Protein AF-A0A847VGQ5-F1 (afdb_monomer)

Radius of gyration: 24.09 Å; Cα contacts (8 Å, |Δi|>4): 167; chains: 1; bounding box: 43×36×86 Å

Mean predicted aligned error: 8.53 Å

Solvent-accessible surface area (backbone atoms only — not comparable to full-atom values): 7085 Å² total; per-residue (Å²): 136,87,81,88,82,80,81,81,80,83,80,79,77,79,76,78,77,69,82,62,78,76,89,36,52,48,85,80,47,53,73,70,55,50,52,50,42,42,75,74,56,39,80,43,76,45,76,31,68,38,26,25,33,70,66,63,97,89,48,67,39,52,51,44,32,57,51,36,44,57,50,44,51,51,50,24,63,74,66,70,28,33,32,27,47,72,59,41,47,65,36,68,38,47,43,78,79,76,54,29,69,47,42,69,41,88,77,34,46,61,41,58,59,86,80,71,112

Sequence (117 aa):
MTNRSCCLGLVLALAATCAAGAEVELERMTSPELRAAVAAGTTTALIPIGGTEQNGAHMVLGKHNRRVQVLAERIAHELGNAVVAPTLAYVPEGAIDPPAGHMRWAGTLSVPEAAFE

Nearest PDB structures (foldseek):
  3a6h-assembly1_F  TM=8.782E-01  e=1.546E-05  Pseudomonas putida
  3a6g-assembly1_E  TM=8.796E-01  e=5.083E-05  Pseudomonas putida
  3a6g-assembly1_B  TM=8.754E-01  e=1.052E-04  Pseudomonas putida
  3a6l-assembly1_C  TM=8.373E-01  e=3.902E-05  Pseudomonas putida
  1j2t-assembly1_B  TM=8.189E-01  e=5.802E-0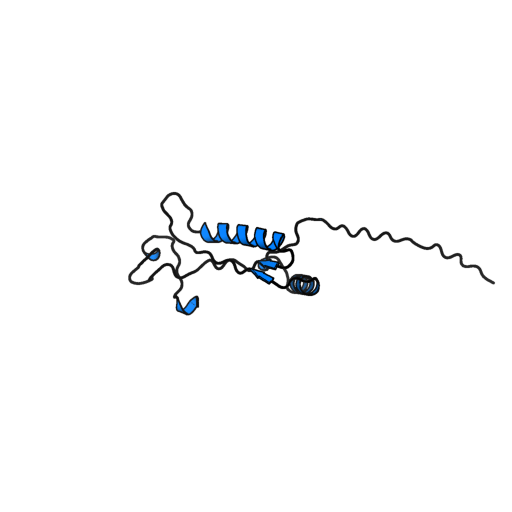5  Pseudomonas putida

Foldseek 3Di:
DDDDDDDDDPPPPPPPPPPPQPAQEPVVDDPVRVVVLVVVQQDAEAAAEFFQFDDDPPDHRQPRQVVSQVVRVVVCSVVVRYHYYRYRHEEAQADCVVDDHRNVDPGGHYDDNVVVD

pLDDT: mean 89.12, std 17.77, range [38.56, 98.81]

Structure (mmCIF, N/CA/C/O backbone):
data_AF-A0A847VGQ5-F1
#
_entry.id   AF-A0A847VGQ5-F1
#
loop_
_atom_site.group_PDB
_atom_site.id
_atom_site.type_symbol
_atom_site.label_atom_id
_atom_site.label_alt_id
_atom_site.label_comp_id
_atom_site.label_asym_id
_atom_site.label_entity_id
_atom_site.label_seq_id
_atom_site.pdbx_PDB_ins_code
_atom_site.Cartn_x
_atom_site.Cartn_y
_atom_site.Cartn_z
_atom_site.occupancy
_atom_site.B_iso_or_equiv
_atom_site.auth_seq_id
_atom_site.auth_comp_id
_atom_site.auth_asym_id
_atom_site.auth_atom_id
_atom_site.pdbx_PDB_model_num
ATOM 1 N N . MET A 1 1 ? -24.164 14.802 67.377 1.00 38.56 1 MET A N 1
ATOM 2 C CA . MET A 1 1 ? -24.874 13.947 66.402 1.00 38.56 1 MET A CA 1
ATOM 3 C C . MET A 1 1 ? -25.291 14.835 65.239 1.00 38.56 1 MET A C 1
ATOM 5 O O . MET A 1 1 ? -26.082 15.740 65.432 1.00 38.56 1 MET A O 1
ATOM 9 N N . THR A 1 2 ? -24.462 14.848 64.192 1.00 51.69 2 THR A N 1
ATOM 10 C CA . THR A 1 2 ? -24.824 14.442 62.814 1.00 51.69 2 THR A CA 1
ATOM 11 C C . THR A 1 2 ? -25.701 15.444 62.063 1.00 51.69 2 THR A C 1
ATOM 13 O O . THR A 1 2 ? -26.910 15.460 62.240 1.00 51.69 2 THR A O 1
ATOM 16 N N . ASN A 1 3 ? -25.100 16.169 61.114 1.00 38.56 3 ASN A N 1
ATOM 17 C CA . ASN A 1 3 ? -25.476 15.951 59.717 1.00 38.56 3 ASN A CA 1
ATOM 18 C C . ASN A 1 3 ? -24.382 16.420 58.750 1.00 38.56 3 ASN A C 1
ATOM 20 O O . ASN A 1 3 ? -24.124 17.607 58.578 1.00 38.56 3 ASN A O 1
ATOM 24 N N . ARG A 1 4 ? -23.731 15.432 58.129 1.00 53.19 4 ARG A N 1
ATOM 25 C CA . ARG A 1 4 ? -22.906 15.586 56.932 1.00 53.19 4 ARG A CA 1
ATOM 26 C C . ARG A 1 4 ? -23.860 15.810 55.757 1.00 53.19 4 ARG A C 1
ATOM 28 O O . ARG A 1 4 ? -24.479 14.850 55.309 1.00 53.19 4 ARG A O 1
ATOM 35 N N . SER A 1 5 ? -23.973 17.038 55.258 1.00 54.19 5 SER A N 1
ATOM 36 C CA . SER A 1 5 ? -24.599 17.275 53.954 1.00 54.19 5 SER A CA 1
ATOM 37 C C . SER A 1 5 ? -23.562 17.073 52.857 1.00 54.19 5 SER A C 1
ATOM 39 O O . SER A 1 5 ? -22.597 17.820 52.721 1.00 54.19 5 SER A O 1
ATOM 41 N N . CYS A 1 6 ? -23.776 15.982 52.133 1.00 50.53 6 CYS A N 1
ATOM 42 C CA . CYS A 1 6 ? -23.044 15.516 50.973 1.00 50.53 6 CYS A CA 1
ATOM 43 C C . CYS A 1 6 ? -23.411 16.407 49.772 1.00 50.53 6 CYS A C 1
ATOM 45 O O . CYS A 1 6 ? -24.518 16.298 49.248 1.00 50.53 6 CYS A O 1
ATOM 47 N N . CYS A 1 7 ? -22.521 17.306 49.345 1.00 50.38 7 CYS A N 1
ATOM 48 C CA . CYS A 1 7 ? -22.688 17.994 48.064 1.00 50.38 7 CYS A CA 1
ATOM 49 C C . CYS A 1 7 ? -22.235 17.055 46.943 1.00 50.38 7 CYS A C 1
ATOM 51 O O . CYS A 1 7 ? -21.051 16.768 46.776 1.00 50.38 7 CYS A O 1
ATOM 53 N N . LEU A 1 8 ? -23.233 16.553 46.223 1.00 52.66 8 LEU A N 1
ATOM 54 C CA . LEU A 1 8 ? -23.153 15.676 45.066 1.00 52.66 8 LEU A CA 1
ATOM 55 C C . LEU A 1 8 ? -22.410 16.396 43.924 1.00 52.66 8 LEU A C 1
ATOM 57 O O . LEU A 1 8 ? -22.948 17.304 43.294 1.00 52.66 8 LEU A O 1
ATOM 61 N N . GLY A 1 9 ? -21.154 16.021 43.688 1.00 48.69 9 GLY A N 1
ATOM 62 C CA . GLY A 1 9 ? -20.357 16.525 42.572 1.00 48.69 9 GLY A CA 1
ATOM 63 C C . GLY A 1 9 ? -20.794 15.876 41.262 1.00 48.69 9 GLY A C 1
ATOM 64 O O . GLY A 1 9 ? -20.487 14.713 41.014 1.00 48.69 9 GLY A O 1
ATOM 65 N N . LEU A 1 10 ? -21.501 16.627 40.420 1.00 58.22 10 LEU A N 1
ATOM 66 C CA . LEU A 1 10 ? -21.774 16.249 39.036 1.00 58.22 10 LEU A CA 1
ATOM 67 C C . LEU A 1 10 ? -20.494 16.466 38.213 1.00 58.22 10 LEU A C 1
ATOM 69 O O . LEU A 1 10 ? -20.227 17.570 37.743 1.00 58.22 10 LEU A O 1
ATOM 73 N N . VAL A 1 11 ? -19.676 15.423 38.063 1.00 57.69 11 VAL A N 1
ATOM 74 C CA . VAL A 1 11 ? -18.550 15.433 37.119 1.00 57.69 11 VAL A CA 1
ATOM 75 C C . VAL A 1 11 ? -19.111 15.141 35.730 1.00 57.69 11 VAL A C 1
ATOM 77 O O . VAL A 1 11 ? -19.340 13.991 35.363 1.00 57.69 11 VAL A O 1
ATOM 80 N N . LEU A 1 12 ? -19.370 16.201 34.964 1.00 55.84 12 LEU A N 1
ATOM 81 C CA . LEU A 1 12 ? -19.623 16.105 33.531 1.00 55.84 12 LEU A CA 1
ATOM 82 C C . LEU A 1 12 ? -18.308 15.670 32.864 1.00 55.84 12 LEU A C 1
ATOM 84 O O . LEU A 1 12 ? -17.398 16.478 32.675 1.00 55.84 12 LEU A O 1
ATOM 88 N N . ALA A 1 13 ? -18.175 14.383 32.550 1.00 58.50 13 ALA A N 1
ATOM 89 C CA . ALA A 1 13 ? -17.091 13.906 31.706 1.00 58.50 13 ALA A CA 1
ATOM 90 C C . ALA A 1 13 ? -17.340 14.420 30.280 1.00 58.50 13 ALA A C 1
ATOM 92 O O . ALA A 1 13 ? -18.107 13.830 29.521 1.00 58.50 13 ALA A O 1
ATOM 93 N N . LEU A 1 14 ? -16.705 15.538 29.918 1.00 52.50 14 LEU A N 1
ATOM 94 C CA . LEU A 1 14 ? -16.485 15.882 28.517 1.00 52.50 14 LEU A CA 1
ATOM 95 C C . LEU A 1 14 ? -15.538 14.823 27.942 1.00 52.50 14 LEU A C 1
ATOM 97 O O . LEU A 1 14 ? -14.320 14.987 27.942 1.00 52.50 14 LEU A O 1
ATOM 101 N N . ALA A 1 15 ? -16.098 13.715 27.461 1.00 56.12 15 ALA A N 1
ATOM 102 C CA . ALA A 1 15 ? -15.415 12.914 26.466 1.00 56.12 15 ALA A CA 1
ATOM 103 C C . ALA A 1 15 ? -15.346 13.781 25.207 1.00 56.12 15 ALA A C 1
ATOM 105 O O . ALA A 1 15 ? -16.309 13.888 24.450 1.00 56.12 15 ALA A O 1
ATOM 106 N N . ALA A 1 16 ? -14.224 14.473 25.032 1.00 49.72 16 ALA A N 1
ATOM 107 C CA . ALA A 1 16 ? -13.880 15.095 23.771 1.00 49.72 16 ALA A CA 1
ATOM 108 C C . ALA A 1 16 ? -13.706 13.971 22.743 1.00 49.72 16 ALA A C 1
ATOM 110 O O . ALA A 1 16 ? -12.613 13.443 22.555 1.00 49.72 16 ALA A O 1
ATOM 111 N N . THR A 1 17 ? -14.791 13.573 22.081 1.00 49.53 17 THR A N 1
ATOM 112 C CA . THR A 1 17 ? -14.702 12.883 20.797 1.00 49.53 17 THR A CA 1
ATOM 113 C C . THR A 1 17 ? -14.213 13.912 19.792 1.00 49.53 17 THR A C 1
ATOM 115 O O . THR A 1 17 ? -14.998 14.543 19.084 1.00 49.53 17 THR A O 1
ATOM 118 N N . CYS A 1 18 ? -12.901 14.137 19.776 1.00 41.16 18 CYS A N 1
ATOM 119 C CA . CYS A 1 18 ? -12.249 14.753 18.638 1.00 41.16 18 CYS A CA 1
ATOM 120 C C . CYS A 1 18 ? -12.469 13.805 17.462 1.00 41.16 18 CYS A C 1
ATOM 122 O O . CYS A 1 18 ? -11.768 12.810 17.320 1.00 41.16 18 CYS A O 1
ATOM 124 N N . ALA A 1 19 ? -13.476 14.110 16.646 1.00 48.66 19 ALA A N 1
ATOM 125 C CA . ALA A 1 19 ? -13.778 13.444 15.388 1.00 48.66 19 ALA A CA 1
ATOM 126 C C . ALA A 1 19 ? -12.731 13.787 14.308 1.00 48.66 19 ALA A C 1
ATOM 128 O O . ALA A 1 19 ? -13.071 14.145 13.183 1.00 48.66 19 ALA A O 1
ATOM 129 N N . ALA A 1 20 ? -11.443 13.696 14.649 1.00 54.22 20 ALA A N 1
ATOM 130 C CA . ALA A 1 20 ? -10.471 13.289 13.649 1.00 54.22 20 ALA A CA 1
ATOM 131 C C . ALA A 1 20 ? -10.844 11.842 13.301 1.00 54.22 20 ALA A C 1
ATOM 133 O O . ALA A 1 20 ? -11.111 11.062 14.218 1.00 54.22 20 ALA A O 1
ATOM 134 N N . GLY A 1 21 ? -10.971 11.512 12.010 1.00 66.69 21 GLY A N 1
ATOM 135 C CA . GLY A 1 21 ? -11.291 10.145 11.590 1.00 66.69 21 GLY A CA 1
ATOM 136 C C . GLY A 1 21 ? -10.413 9.166 12.365 1.00 66.69 21 GLY A C 1
ATOM 137 O O . GLY A 1 21 ? -9.217 9.420 12.503 1.00 66.69 21 GLY A O 1
ATOM 138 N N . ALA A 1 22 ? -11.019 8.130 12.953 1.00 84.19 22 ALA A N 1
ATOM 139 C CA . ALA A 1 22 ? -10.278 7.149 13.740 1.00 84.19 22 ALA A CA 1
ATOM 140 C C . ALA A 1 22 ? -9.070 6.673 12.924 1.00 84.19 22 ALA A C 1
ATOM 142 O O . ALA A 1 22 ? -9.231 6.417 11.734 1.00 84.19 22 ALA A O 1
ATOM 143 N N . GLU A 1 23 ? -7.881 6.612 13.531 1.00 95.69 23 GLU A N 1
ATOM 144 C CA . GLU A 1 23 ? -6.692 6.095 12.848 1.00 95.69 23 GLU A CA 1
ATOM 145 C C . GLU A 1 23 ? -7.025 4.709 12.285 1.00 95.69 23 GLU A C 1
ATOM 147 O O . GLU A 1 23 ? -7.562 3.863 13.004 1.00 95.69 23 GLU A O 1
ATOM 152 N N . VAL A 1 24 ? -6.774 4.506 10.995 1.00 97.75 24 VAL A N 1
ATOM 153 C CA . VAL A 1 24 ? -7.024 3.231 10.307 1.00 97.75 24 VAL A CA 1
ATOM 154 C C . VAL A 1 24 ? -5.722 2.596 9.848 1.00 97.75 24 VAL A C 1
ATOM 156 O O . VAL A 1 24 ? -5.702 1.394 9.600 1.00 97.75 24 VAL A O 1
ATOM 159 N N . GLU A 1 25 ? -4.631 3.354 9.754 1.00 98.38 25 GLU A N 1
ATOM 160 C CA . GLU A 1 25 ? -3.337 2.850 9.310 1.00 98.38 25 GLU A CA 1
ATOM 161 C C . GLU A 1 25 ? -2.676 2.048 10.438 1.00 98.38 25 GLU A C 1
ATOM 163 O O . GLU A 1 25 ? -2.280 2.579 11.478 1.00 98.38 25 GLU A O 1
ATOM 168 N N . LEU A 1 26 ? -2.519 0.743 10.217 1.00 98.25 26 LEU A N 1
ATOM 169 C C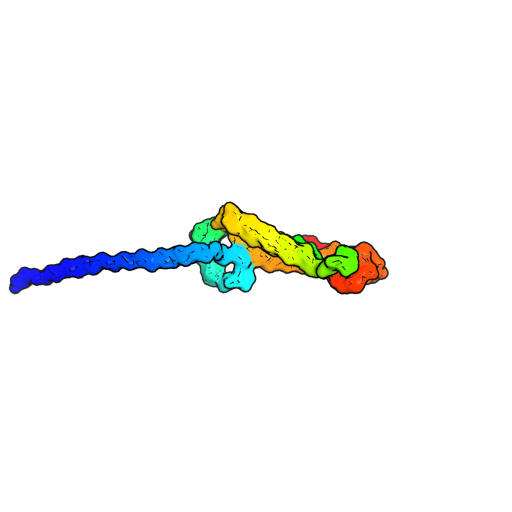A . LEU A 1 26 ? -1.969 -0.198 11.192 1.00 98.25 26 LEU A CA 1
ATOM 170 C C . LEU A 1 26 ? -0.552 0.191 11.640 1.00 98.25 26 LEU A C 1
ATOM 172 O O . LEU A 1 26 ? -0.215 0.047 12.811 1.00 98.25 26 LEU A O 1
ATOM 176 N N . GLU A 1 27 ? 0.278 0.699 10.725 1.00 97.50 27 GLU A N 1
ATOM 177 C CA . GLU A 1 27 ? 1.663 1.111 11.014 1.00 97.50 27 GLU A CA 1
ATOM 178 C C . GLU A 1 27 ? 1.785 2.367 11.876 1.00 97.50 27 GLU A C 1
ATOM 180 O O . GLU A 1 27 ? 2.865 2.669 12.385 1.00 97.50 27 GLU A O 1
ATOM 185 N N . ARG A 1 28 ? 0.678 3.086 12.068 1.00 98.06 28 ARG A N 1
ATOM 186 C CA . ARG A 1 28 ? 0.602 4.277 12.919 1.00 98.06 28 ARG A CA 1
ATOM 187 C C . ARG A 1 28 ? 0.004 3.965 14.289 1.00 98.06 28 ARG A C 1
ATOM 189 O O . ARG A 1 28 ? -0.102 4.862 15.120 1.00 98.06 28 ARG A O 1
ATOM 196 N N . MET A 1 29 ? -0.338 2.700 14.537 1.00 98.00 29 MET A N 1
ATOM 197 C CA . MET A 1 29 ? -0.820 2.205 15.819 1.00 98.00 29 MET A CA 1
ATOM 198 C C . MET A 1 29 ? 0.277 1.471 16.583 1.00 98.00 29 MET A C 1
ATOM 200 O O . MET A 1 29 ? 1.059 0.684 16.047 1.00 98.00 29 MET A O 1
ATOM 204 N N . THR A 1 30 ? 0.262 1.638 17.894 1.00 98.06 30 THR A N 1
ATOM 205 C CA . THR A 1 30 ? 0.938 0.743 18.825 1.00 98.06 30 THR A CA 1
ATOM 206 C C . THR A 1 30 ? 0.100 -0.519 19.063 1.00 98.06 30 THR A C 1
ATOM 208 O O . THR A 1 30 ? -1.120 -0.544 18.893 1.00 98.06 30 THR A O 1
ATOM 211 N N . SER A 1 31 ? 0.741 -1.596 19.527 1.00 98.25 31 SER A N 1
ATOM 212 C CA . SER A 1 31 ? 0.045 -2.853 19.852 1.00 98.25 31 SER A CA 1
ATOM 213 C C . SER A 1 31 ? -1.130 -2.682 20.847 1.00 98.25 31 SER A C 1
ATOM 215 O O . SER A 1 31 ? -2.180 -3.296 20.631 1.00 98.25 31 SER A O 1
ATOM 217 N N . PRO A 1 32 ? -1.037 -1.858 21.917 1.00 98.38 32 PRO A N 1
ATOM 218 C CA . PRO A 1 32 ? -2.189 -1.556 22.769 1.00 98.38 32 PRO A CA 1
ATOM 219 C C . PRO A 1 32 ? -3.345 -0.837 22.063 1.00 98.38 32 PRO A C 1
ATOM 221 O O . PRO A 1 32 ? -4.494 -1.176 22.340 1.00 98.38 32 PRO A O 1
ATOM 224 N N . GLU A 1 33 ? -3.066 0.108 21.163 1.00 97.75 33 GLU A N 1
ATOM 225 C CA . GLU A 1 33 ? -4.102 0.830 20.406 1.00 97.75 33 GLU A CA 1
ATOM 226 C C . GLU A 1 33 ? -4.844 -0.113 19.459 1.00 97.75 33 GLU A C 1
ATOM 228 O O . GLU A 1 33 ? -6.073 -0.156 19.481 1.00 97.75 33 GLU A O 1
ATOM 233 N N . LEU A 1 34 ? -4.116 -0.962 18.725 1.00 97.88 34 LEU A N 1
ATOM 234 C CA . LEU A 1 34 ? -4.729 -1.984 17.875 1.00 97.88 34 LEU A CA 1
ATOM 235 C C . LEU A 1 34 ? -5.594 -2.959 18.687 1.00 97.88 34 LEU A C 1
ATOM 237 O O . LEU A 1 34 ? -6.714 -3.279 18.296 1.00 97.88 34 LEU A O 1
ATOM 241 N N . ARG A 1 35 ? -5.107 -3.416 19.847 1.00 98.19 35 ARG A N 1
ATOM 242 C CA . ARG A 1 35 ? -5.885 -4.282 20.748 1.00 98.19 35 ARG A CA 1
ATOM 243 C C . ARG A 1 35 ? -7.170 -3.602 21.223 1.00 98.19 35 ARG A C 1
ATOM 245 O O . ARG A 1 35 ? -8.200 -4.267 21.304 1.00 98.19 35 ARG A O 1
ATOM 252 N N . ALA A 1 36 ? -7.120 -2.308 21.536 1.00 97.62 36 ALA A N 1
ATOM 253 C CA . ALA A 1 36 ? -8.307 -1.543 21.901 1.00 97.62 36 ALA A CA 1
ATOM 254 C C . ALA A 1 36 ? -9.283 -1.416 20.718 1.00 97.62 36 ALA A C 1
ATOM 256 O O . ALA A 1 36 ? -10.478 -1.618 20.912 1.00 97.62 36 ALA A O 1
ATOM 257 N N . ALA A 1 37 ? -8.786 -1.170 19.502 1.00 96.69 37 ALA A N 1
ATOM 258 C CA . ALA A 1 37 ? -9.605 -1.114 18.290 1.00 96.69 37 ALA A CA 1
ATOM 259 C C . ALA A 1 37 ? -10.315 -2.451 18.010 1.00 96.69 37 ALA A C 1
ATOM 261 O O . ALA A 1 37 ? -11.522 -2.480 17.775 1.00 96.69 37 ALA A O 1
ATOM 262 N N . VAL A 1 38 ? -9.601 -3.577 18.126 1.00 97.81 38 VAL A N 1
ATOM 263 C CA . VAL A 1 38 ? -10.189 -4.922 17.998 1.00 97.81 38 VAL A CA 1
ATOM 264 C C . VAL A 1 38 ? -11.261 -5.161 19.066 1.00 97.81 38 VAL A C 1
ATOM 266 O O . VAL A 1 38 ? -12.356 -5.619 18.747 1.00 97.81 38 VAL A O 1
ATOM 269 N N . ALA A 1 39 ? -10.997 -4.795 20.325 1.00 97.94 39 ALA A N 1
ATOM 270 C CA . ALA A 1 39 ? -11.990 -4.896 21.398 1.00 97.94 39 ALA A CA 1
ATOM 271 C C . ALA A 1 39 ? -13.216 -3.985 21.174 1.00 97.94 39 ALA A C 1
ATOM 273 O O . ALA A 1 39 ? -14.308 -4.306 21.640 1.00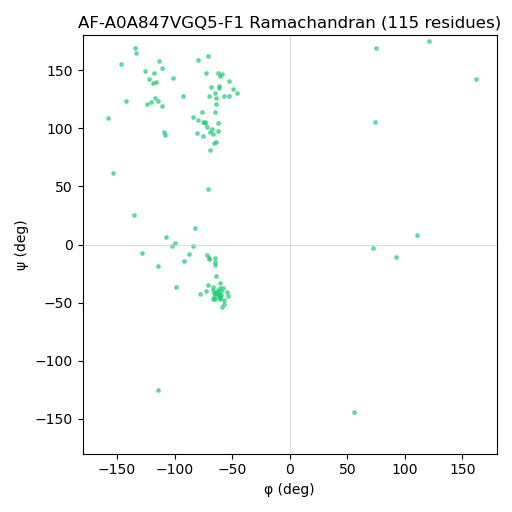 97.94 39 ALA A O 1
ATOM 274 N N . ALA A 1 40 ? -13.044 -2.876 20.451 1.00 96.25 40 ALA A N 1
ATOM 275 C CA . ALA A 1 40 ? -14.102 -1.942 20.073 1.00 96.25 40 ALA A CA 1
ATOM 276 C C . ALA A 1 40 ? -14.872 -2.351 18.800 1.00 96.25 40 ALA A C 1
ATOM 278 O O . ALA A 1 40 ? -15.817 -1.660 18.424 1.00 96.25 40 ALA A O 1
ATOM 279 N N . GLY A 1 41 ? -14.514 -3.470 18.158 1.00 96.56 41 GLY A N 1
ATOM 280 C CA . GLY A 1 41 ? -15.261 -4.031 17.029 1.00 96.56 41 GLY A CA 1
ATOM 281 C C . GLY A 1 41 ? -14.573 -3.944 15.667 1.00 96.56 41 GLY A C 1
ATOM 282 O O . GLY A 1 41 ? -15.201 -4.299 14.671 1.00 96.56 41 GLY A O 1
ATOM 283 N N . THR A 1 42 ? -13.303 -3.532 15.590 1.00 98.06 42 THR A N 1
ATOM 284 C CA . THR A 1 42 ? -12.505 -3.721 14.369 1.00 98.06 42 THR A CA 1
ATOM 285 C C . THR A 1 42 ? -12.311 -5.212 14.107 1.00 98.06 42 THR A C 1
ATOM 287 O O . THR A 1 42 ? -11.730 -5.927 14.925 1.00 98.06 42 THR A O 1
ATOM 290 N N . THR A 1 43 ? -12.770 -5.684 12.951 1.00 98.12 43 THR A N 1
ATOM 291 C CA . THR A 1 43 ? -12.735 -7.109 12.573 1.00 98.12 43 THR A CA 1
ATOM 292 C C . THR A 1 43 ? -12.113 -7.362 11.206 1.00 98.12 43 THR A C 1
ATOM 294 O O . THR A 1 43 ? -11.893 -8.517 10.846 1.00 98.12 43 THR A O 1
ATOM 297 N N . THR A 1 44 ? -11.816 -6.306 10.447 1.00 98.56 44 THR A N 1
ATOM 298 C CA . THR A 1 44 ? -11.325 -6.410 9.070 1.00 98.56 44 THR A CA 1
ATOM 299 C C . THR A 1 44 ? -9.938 -5.787 8.941 1.00 98.56 44 THR A C 1
ATOM 301 O O . THR A 1 44 ? -9.671 -4.720 9.488 1.00 98.56 44 THR A O 1
ATOM 304 N N . ALA A 1 45 ? -9.053 -6.437 8.187 1.00 98.31 45 ALA A N 1
ATOM 305 C CA . ALA A 1 45 ? -7.791 -5.855 7.747 1.00 98.31 45 ALA A CA 1
ATOM 306 C C . ALA A 1 45 ? -7.786 -5.772 6.218 1.00 98.31 45 ALA A C 1
ATOM 308 O O . ALA A 1 45 ? -8.017 -6.772 5.537 1.00 98.31 45 ALA A O 1
ATOM 309 N N . LEU A 1 46 ? -7.529 -4.584 5.683 1.00 98.69 46 LEU A N 1
ATOM 310 C CA . LEU A 1 46 ? -7.293 -4.361 4.262 1.00 98.69 46 LEU A CA 1
ATOM 311 C C . LEU A 1 46 ? -5.787 -4.432 4.013 1.00 98.69 46 LEU A C 1
ATOM 313 O O . LEU A 1 46 ? -5.021 -3.740 4.682 1.00 98.69 46 LEU A O 1
ATOM 317 N N . ILE A 1 47 ? -5.368 -5.257 3.054 1.00 98.31 47 ILE A N 1
ATOM 318 C CA . ILE A 1 47 ? -3.962 -5.392 2.658 1.00 98.31 47 ILE A CA 1
ATOM 319 C C . ILE A 1 47 ? -3.798 -4.756 1.274 1.00 98.31 47 ILE A C 1
ATOM 321 O O . ILE A 1 47 ? -4.132 -5.388 0.269 1.00 98.31 47 ILE A O 1
ATOM 325 N N . PRO A 1 48 ? -3.350 -3.493 1.196 1.00 98.44 48 PRO A N 1
ATOM 326 C CA . PRO A 1 48 ? -3.113 -2.843 -0.081 1.00 98.44 48 PRO A CA 1
ATOM 327 C C . PRO A 1 48 ? -1.901 -3.460 -0.788 1.00 98.44 48 PRO A C 1
ATOM 329 O O . PRO A 1 48 ? -0.807 -3.533 -0.230 1.00 98.44 48 PRO A O 1
ATOM 332 N N . ILE A 1 49 ? -2.090 -3.863 -2.045 1.00 98.19 49 ILE A N 1
ATOM 333 C CA . ILE A 1 49 ? -1.026 -4.374 -2.916 1.00 98.19 49 ILE A CA 1
ATOM 334 C C . ILE A 1 49 ? -0.841 -3.402 -4.077 1.00 98.19 49 ILE A C 1
ATOM 336 O O . ILE A 1 49 ? -1.798 -3.072 -4.783 1.00 98.19 49 ILE A O 1
ATOM 340 N N . GLY A 1 50 ? 0.383 -2.906 -4.230 1.00 97.06 50 GLY A N 1
ATOM 341 C CA . GLY A 1 50 ? 0.762 -1.975 -5.283 1.00 97.06 50 GLY A CA 1
ATOM 342 C C . GLY A 1 50 ? 1.767 -2.593 -6.251 1.00 97.06 50 GLY A C 1
ATOM 343 O O . GLY A 1 50 ? 1.497 -3.624 -6.852 1.00 97.06 50 GLY A O 1
ATOM 344 N N . GLY A 1 51 ? 2.888 -1.903 -6.424 1.00 97.69 51 GLY A N 1
ATOM 345 C CA . GLY A 1 51 ? 3.968 -2.209 -7.356 1.00 97.69 51 GLY A CA 1
ATOM 346 C C . GLY A 1 51 ? 4.840 -0.971 -7.576 1.00 97.69 51 GLY A C 1
ATOM 347 O O . GLY A 1 51 ? 4.346 0.168 -7.596 1.00 97.69 51 GLY A O 1
ATOM 348 N N . THR A 1 52 ? 6.148 -1.177 -7.707 1.00 98.25 52 THR A N 1
ATOM 349 C CA . THR A 1 52 ? 7.104 -0.119 -8.057 1.00 98.25 52 THR A CA 1
ATOM 350 C C . THR A 1 52 ? 7.570 -0.377 -9.477 1.00 98.25 52 THR A C 1
ATOM 352 O O . THR A 1 52 ? 8.501 -1.146 -9.693 1.00 98.25 52 THR A O 1
ATOM 355 N N . GLU A 1 53 ? 6.908 0.257 -10.445 1.00 97.88 53 GLU A N 1
ATOM 356 C CA . GLU A 1 53 ? 7.035 -0.115 -11.855 1.00 97.88 53 GLU A CA 1
ATOM 357 C C . GLU A 1 53 ? 6.924 1.064 -12.823 1.00 97.88 53 GLU A C 1
ATOM 359 O O . GLU A 1 53 ? 6.294 2.098 -12.553 1.00 97.88 53 GLU A O 1
ATOM 364 N N . GLN A 1 54 ? 7.517 0.885 -14.005 1.00 97.69 54 GLN A N 1
ATOM 365 C CA . GLN A 1 54 ? 7.368 1.827 -15.110 1.00 97.69 54 GLN A CA 1
ATOM 366 C C . GLN A 1 54 ? 5.898 1.960 -15.540 1.00 97.69 54 GLN A C 1
ATOM 368 O O . GLN A 1 54 ? 5.153 0.983 -15.572 1.00 97.69 54 GLN A O 1
ATOM 373 N N . ASN A 1 55 ? 5.487 3.164 -15.942 1.00 96.88 55 ASN A N 1
ATOM 374 C CA . ASN A 1 55 ? 4.254 3.360 -16.716 1.00 96.88 55 ASN A CA 1
ATOM 375 C C . ASN A 1 55 ? 4.361 4.622 -17.574 1.00 96.88 55 ASN A C 1
ATOM 377 O O . ASN A 1 55 ? 3.638 5.605 -17.393 1.00 96.88 55 ASN A O 1
ATOM 381 N N . GLY A 1 56 ? 5.344 4.596 -18.471 1.00 97.12 56 GLY A N 1
ATOM 382 C CA . GLY A 1 56 ? 5.662 5.709 -19.356 1.00 97.12 56 GLY A CA 1
ATOM 383 C C . GLY A 1 56 ? 6.383 6.879 -18.676 1.00 97.12 56 GLY A C 1
ATOM 384 O O . GLY A 1 56 ? 6.485 6.980 -17.457 1.00 97.12 56 GLY A O 1
ATOM 385 N N . ALA A 1 57 ? 6.882 7.798 -19.505 1.00 96.94 57 ALA A N 1
ATOM 386 C CA . ALA A 1 57 ? 7.774 8.885 -19.084 1.00 96.94 57 ALA A CA 1
ATOM 387 C C . ALA A 1 57 ? 7.107 10.000 -18.254 1.00 96.94 57 ALA A C 1
ATOM 389 O O . ALA A 1 57 ? 7.792 10.879 -17.743 1.00 96.94 57 ALA A O 1
ATOM 390 N N . HIS A 1 58 ? 5.778 9.995 -18.144 1.00 97.69 58 HIS A N 1
ATOM 391 C CA . HIS A 1 58 ? 4.999 11.042 -17.477 1.00 97.69 58 HIS A CA 1
ATOM 392 C C . HIS A 1 58 ? 4.532 10.641 -16.071 1.00 97.69 58 HIS A C 1
ATOM 394 O O . HIS A 1 58 ? 3.878 11.437 -15.400 1.00 97.69 58 HIS A O 1
ATOM 400 N N . MET A 1 59 ? 4.844 9.420 -15.624 1.00 98.00 59 MET A N 1
ATOM 401 C CA . MET A 1 59 ? 4.372 8.885 -14.352 1.00 98.00 59 MET A CA 1
ATOM 402 C C . MET A 1 59 ? 5.513 8.478 -13.431 1.00 98.00 59 MET A C 1
ATOM 404 O O . MET A 1 59 ? 6.510 7.897 -13.848 1.00 98.00 59 MET A O 1
ATOM 408 N N . VAL A 1 60 ? 5.312 8.722 -12.137 1.00 98.06 60 VAL A N 1
ATOM 409 C CA . VAL A 1 60 ? 6.201 8.232 -11.082 1.00 98.06 60 VAL A CA 1
ATOM 410 C C . VAL A 1 60 ? 6.031 6.724 -10.869 1.00 98.06 60 VAL A C 1
ATOM 412 O O . VAL A 1 60 ? 4.926 6.185 -10.988 1.00 98.06 60 VAL A O 1
ATOM 415 N N . LEU A 1 61 ? 7.125 6.057 -10.495 1.00 98.38 61 LEU A N 1
ATOM 416 C CA . LEU A 1 61 ? 7.194 4.597 -10.350 1.00 98.38 61 LEU A CA 1
ATOM 417 C C . LEU A 1 61 ? 6.257 4.064 -9.252 1.00 98.38 61 LEU A C 1
ATOM 419 O O . LEU A 1 61 ? 5.547 3.085 -9.447 1.00 98.38 61 LEU A O 1
ATOM 423 N N . GLY A 1 62 ? 6.175 4.764 -8.116 1.00 98.00 62 GLY A N 1
ATOM 424 C CA . GLY A 1 62 ? 5.378 4.349 -6.952 1.00 98.00 62 GLY A CA 1
ATOM 425 C C . GLY A 1 62 ? 3.883 4.692 -7.012 1.00 98.00 62 GLY A C 1
ATOM 426 O O . GLY A 1 62 ? 3.208 4.6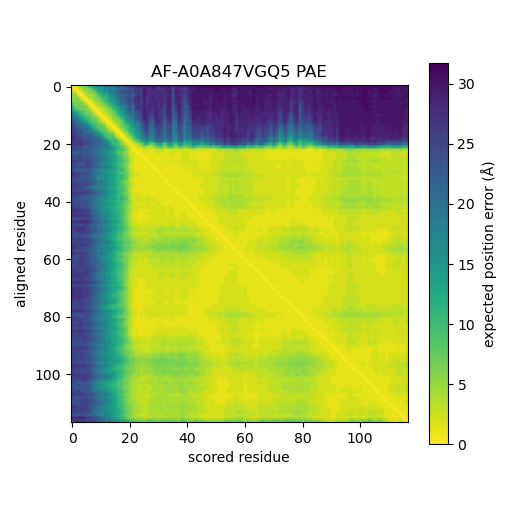66 -5.982 1.00 98.00 62 GLY A O 1
ATOM 427 N N . LYS A 1 63 ? 3.334 5.068 -8.177 1.00 98.00 63 LYS A N 1
ATOM 428 C CA . LYS A 1 63 ? 1.923 5.500 -8.273 1.00 98.00 63 LYS A CA 1
ATOM 429 C C . LYS A 1 63 ? 0.927 4.419 -7.843 1.00 98.00 63 LYS A C 1
ATOM 431 O O . LYS A 1 63 ? -0.124 4.765 -7.309 1.00 98.00 63 LYS A O 1
ATOM 436 N N . HIS A 1 64 ? 1.236 3.139 -8.079 1.00 98.31 64 HIS A N 1
ATOM 437 C CA . HIS A 1 64 ? 0.355 2.033 -7.698 1.00 98.31 64 HIS A CA 1
ATOM 438 C C . HIS A 1 64 ? 0.244 1.989 -6.179 1.00 98.31 64 HIS A C 1
ATOM 440 O O . HIS A 1 64 ? -0.873 2.040 -5.670 1.00 98.31 64 HIS A O 1
ATOM 446 N N . ASN A 1 65 ? 1.386 2.072 -5.486 1.00 98.31 65 ASN A N 1
ATOM 447 C CA . ASN A 1 65 ? 1.467 2.121 -4.026 1.00 98.31 65 ASN A CA 1
ATOM 448 C C . ASN A 1 65 ? 0.658 3.288 -3.450 1.00 98.31 65 ASN A C 1
ATOM 450 O O . ASN A 1 65 ? -0.204 3.094 -2.596 1.00 98.31 65 ASN A O 1
ATOM 454 N N . ARG A 1 66 ? 0.864 4.512 -3.962 1.00 98.19 66 ARG A N 1
ATOM 455 C CA . ARG A 1 66 ? 0.132 5.678 -3.442 1.00 98.19 66 ARG A CA 1
ATOM 456 C C . ARG A 1 66 ? -1.371 5.575 -3.695 1.00 98.19 66 ARG A C 1
ATOM 458 O O . ARG A 1 66 ? -2.158 5.937 -2.824 1.00 98.19 66 ARG A O 1
ATOM 465 N N . ARG A 1 67 ? -1.775 5.114 -4.882 1.00 98.31 67 ARG A N 1
ATOM 466 C CA . ARG A 1 67 ? -3.191 5.005 -5.244 1.00 98.31 67 ARG A CA 1
ATOM 467 C C . ARG A 1 67 ? -3.899 3.955 -4.395 1.00 98.31 67 ARG A C 1
ATOM 469 O O . ARG A 1 67 ? -4.981 4.243 -3.896 1.00 98.31 67 ARG A O 1
ATOM 476 N N . VAL A 1 68 ? -3.307 2.771 -4.231 1.00 98.62 68 VAL A N 1
ATOM 477 C CA . VAL A 1 68 ? -3.935 1.694 -3.457 1.00 98.62 68 VAL A CA 1
ATOM 478 C C . VAL A 1 68 ? -4.031 2.052 -1.973 1.00 98.62 68 VAL A C 1
ATOM 480 O O . VAL A 1 68 ? -5.088 1.841 -1.392 1.00 98.62 68 VAL A O 1
ATOM 483 N N . GLN A 1 69 ? -3.010 2.705 -1.403 1.00 98.44 69 GLN A N 1
ATOM 484 C CA . GLN A 1 69 ? -3.025 3.180 -0.016 1.00 98.44 69 GLN A CA 1
ATOM 485 C C . GLN A 1 69 ? -4.190 4.151 0.236 1.00 98.44 69 GLN A C 1
ATOM 487 O O . GLN A 1 69 ? -5.032 3.909 1.096 1.00 98.44 69 GLN A O 1
ATOM 492 N N . VAL A 1 70 ? -4.302 5.211 -0.578 1.00 98.31 70 VAL A N 1
ATOM 493 C CA . VAL A 1 70 ? -5.364 6.227 -0.426 1.00 98.31 70 VAL A CA 1
ATOM 494 C C . VAL A 1 70 ? -6.760 5.620 -0.575 1.00 98.31 70 VAL A C 1
ATOM 496 O O . VAL A 1 70 ? -7.700 6.048 0.092 1.00 98.31 70 VAL A O 1
ATOM 499 N N . LEU A 1 71 ? -6.928 4.651 -1.477 1.00 98.62 71 LEU A N 1
ATOM 500 C CA . LEU A 1 71 ? -8.214 3.982 -1.658 1.00 98.62 71 LEU A CA 1
ATOM 501 C C . LEU A 1 71 ? -8.529 3.040 -0.491 1.00 98.62 71 LEU A C 1
ATOM 503 O O . LEU A 1 71 ? -9.668 3.032 -0.034 1.00 98.62 71 LEU A O 1
ATOM 507 N N . ALA A 1 72 ? -7.543 2.301 0.021 1.00 98.75 72 ALA A N 1
ATOM 508 C CA . ALA A 1 72 ? -7.719 1.423 1.173 1.00 98.75 72 ALA A CA 1
ATOM 509 C C . ALA A 1 72 ? -8.095 2.210 2.438 1.00 98.75 72 ALA A C 1
ATOM 511 O O . ALA A 1 72 ? -9.031 1.816 3.126 1.00 98.75 72 ALA A O 1
ATOM 512 N N . GLU A 1 73 ? -7.450 3.353 2.700 1.00 98.38 73 GLU A N 1
ATOM 513 C CA . GLU A 1 73 ? -7.810 4.259 3.806 1.00 98.38 73 GLU A CA 1
ATOM 514 C C . GLU A 1 73 ? -9.269 4.724 3.705 1.00 98.38 73 GLU A C 1
ATOM 516 O O . GLU A 1 73 ? -10.026 4.636 4.672 1.00 98.38 73 GLU A O 1
ATOM 521 N N . ARG A 1 74 ? -9.701 5.165 2.514 1.00 98.38 74 ARG A N 1
ATOM 522 C CA . ARG A 1 74 ? -11.094 5.586 2.278 1.00 98.38 74 ARG A CA 1
ATOM 523 C C . ARG A 1 74 ? -12.082 4.452 2.528 1.00 98.38 74 ARG A C 1
ATOM 525 O O . ARG A 1 74 ? -13.065 4.659 3.231 1.00 98.38 74 ARG A O 1
ATOM 532 N N . ILE A 1 75 ? -11.798 3.261 2.001 1.00 98.56 75 ILE A N 1
ATOM 533 C CA . ILE A 1 75 ? -12.636 2.074 2.210 1.00 98.56 75 ILE A CA 1
ATOM 534 C C . ILE A 1 75 ? -12.688 1.716 3.699 1.00 98.56 75 ILE A C 1
ATOM 536 O O . ILE A 1 75 ? -13.765 1.433 4.212 1.00 98.56 75 ILE A O 1
ATOM 540 N N . ALA A 1 76 ? -11.564 1.760 4.419 1.00 98.38 76 ALA A N 1
ATOM 541 C CA . ALA A 1 76 ? -11.538 1.445 5.845 1.00 98.38 76 ALA A CA 1
ATOM 542 C C . ALA A 1 76 ? -12.395 2.413 6.671 1.00 98.38 76 ALA A C 1
ATOM 544 O O . ALA A 1 76 ? -13.159 1.975 7.534 1.00 98.38 76 ALA A O 1
ATOM 545 N N . HIS A 1 77 ? -12.326 3.711 6.365 1.00 97.69 77 HIS A N 1
ATOM 546 C CA . HIS A 1 77 ? -13.192 4.709 6.986 1.00 97.69 77 HIS A CA 1
ATOM 547 C C . HIS A 1 77 ? -14.676 4.495 6.657 1.00 97.69 77 HIS A C 1
ATOM 549 O O . HIS A 1 77 ? -15.508 4.625 7.552 1.00 97.69 77 HIS A O 1
ATOM 555 N N . GLU A 1 78 ? -15.016 4.153 5.411 1.00 97.75 78 GLU A N 1
ATOM 556 C CA . GLU A 1 78 ? -16.402 3.868 5.008 1.00 97.75 78 GLU A CA 1
ATOM 557 C C . GLU A 1 78 ? -16.958 2.593 5.662 1.00 97.75 78 GLU A C 1
ATOM 559 O O . GLU A 1 78 ? -18.129 2.559 6.037 1.00 97.75 78 GLU A O 1
ATOM 564 N N . LEU A 1 79 ? -16.127 1.561 5.843 1.00 97.62 79 LEU A N 1
ATOM 565 C CA . LEU A 1 79 ? -16.505 0.327 6.539 1.00 97.62 79 LEU A CA 1
ATOM 566 C C . LEU A 1 79 ? -16.683 0.537 8.051 1.00 97.62 79 LEU A C 1
ATOM 568 O O . LEU A 1 79 ? -17.526 -0.110 8.671 1.00 97.62 79 LEU A O 1
ATOM 572 N N . GLY A 1 80 ? -15.880 1.415 8.659 1.00 96.44 80 GLY A N 1
ATOM 573 C CA . GLY A 1 80 ? -15.951 1.761 10.084 1.00 96.44 80 GLY A CA 1
ATOM 574 C C . GLY A 1 80 ? -15.459 0.675 11.053 1.00 96.44 80 GLY A C 1
ATOM 575 O O . GLY A 1 80 ?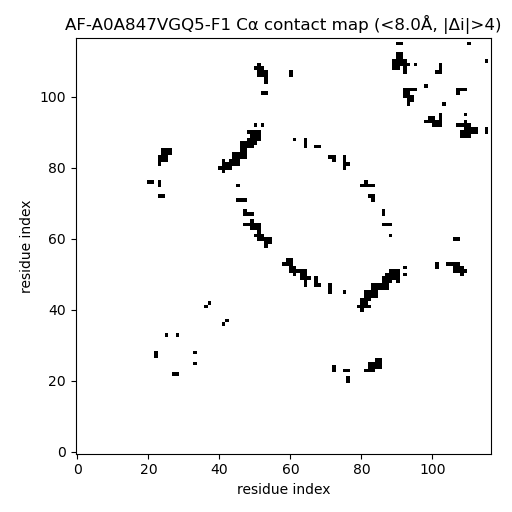 -15.425 0.908 12.258 1.00 96.44 80 GLY A O 1
ATOM 576 N N . ASN A 1 81 ? -15.064 -0.499 10.555 1.00 97.56 81 ASN A N 1
ATOM 577 C CA . ASN A 1 81 ? -14.592 -1.642 11.346 1.00 97.56 81 ASN A CA 1
ATOM 578 C C . ASN A 1 81 ? -13.326 -2.296 10.757 1.00 97.56 81 ASN A C 1
ATOM 580 O O . ASN A 1 81 ? -13.079 -3.492 10.966 1.00 97.56 81 ASN A O 1
ATOM 584 N N . ALA A 1 82 ? -12.543 -1.524 10.002 1.00 98.56 82 ALA A N 1
ATOM 585 C CA . ALA A 1 82 ? -11.364 -2.002 9.300 1.00 98.56 82 ALA A CA 1
ATOM 586 C C . ALA A 1 82 ? -10.105 -1.193 9.635 1.00 98.56 82 ALA A C 1
ATOM 588 O O . ALA A 1 82 ? -10.174 0.008 9.887 1.00 98.56 82 ALA A O 1
ATOM 589 N N . VAL A 1 83 ? -8.954 -1.863 9.585 1.00 98.62 83 VAL A N 1
ATOM 590 C CA . VAL A 1 83 ? -7.617 -1.248 9.555 1.00 98.62 83 VAL A CA 1
ATOM 591 C C . VAL A 1 83 ? -6.937 -1.531 8.218 1.00 98.62 83 VAL A C 1
ATOM 593 O O . VAL A 1 83 ? -7.275 -2.495 7.532 1.00 98.62 83 VAL A O 1
ATOM 596 N N . VAL A 1 84 ? -5.964 -0.707 7.852 1.00 98.81 84 VAL A N 1
ATOM 597 C CA . VAL A 1 84 ? -5.172 -0.800 6.624 1.00 98.81 84 VAL A CA 1
ATOM 598 C C . VAL A 1 84 ? -3.747 -1.194 6.990 1.00 98.81 84 VAL A C 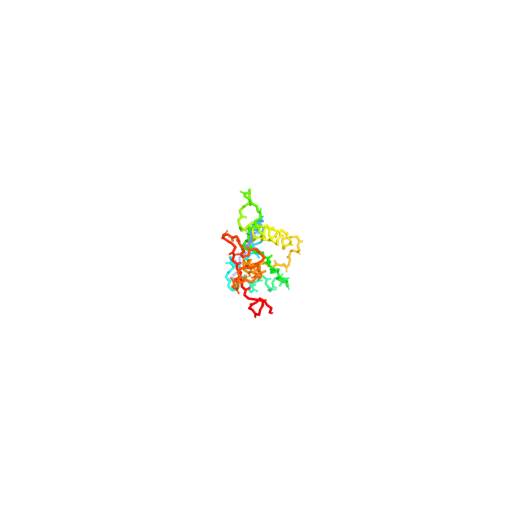1
ATOM 600 O O . VAL A 1 84 ? -3.076 -0.486 7.738 1.00 98.81 84 VAL A O 1
ATOM 603 N N . ALA A 1 85 ? -3.286 -2.336 6.488 1.00 98.56 85 ALA A N 1
ATOM 604 C CA . ALA A 1 85 ? -1.898 -2.763 6.623 1.00 98.56 85 ALA A CA 1
ATOM 605 C C . ALA A 1 85 ? -0.961 -1.897 5.754 1.00 98.56 85 ALA A C 1
ATOM 607 O O . ALA A 1 85 ? -1.431 -1.268 4.804 1.00 98.56 85 ALA A O 1
ATOM 608 N N . PRO A 1 86 ? 0.361 -1.895 6.017 1.00 98.19 86 PRO A N 1
ATOM 609 C CA . PRO A 1 86 ? 1.325 -1.266 5.117 1.00 98.19 86 PRO A CA 1
ATOM 610 C C . PRO A 1 86 ? 1.174 -1.775 3.683 1.00 98.19 86 PRO A C 1
ATOM 612 O O . PRO A 1 86 ? 0.975 -2.972 3.457 1.00 98.19 86 PRO A O 1
ATOM 615 N N . THR A 1 87 ? 1.316 -0.879 2.708 1.00 98.31 87 THR A N 1
ATOM 616 C CA . THR A 1 87 ? 1.248 -1.257 1.292 1.00 98.31 87 THR A CA 1
ATOM 617 C C . THR A 1 87 ? 2.389 -2.196 0.907 1.00 98.31 87 THR A C 1
ATOM 619 O O . THR A 1 87 ? 3.567 -1.859 1.051 1.00 98.31 87 THR A O 1
ATOM 622 N N . LEU A 1 88 ? 2.040 -3.346 0.323 1.00 97.12 88 LEU A N 1
ATOM 623 C CA . LEU A 1 88 ? 2.999 -4.238 -0.322 1.00 97.12 88 LEU A CA 1
ATOM 624 C C . LEU A 1 88 ? 3.480 -3.597 -1.628 1.00 97.12 88 LEU A C 1
ATOM 626 O O . LEU A 1 88 ? 2.774 -3.576 -2.637 1.00 97.12 88 LEU A O 1
ATOM 630 N N . ALA A 1 89 ? 4.682 -3.022 -1.572 1.00 97.00 89 ALA A N 1
ATOM 631 C CA . ALA A 1 89 ? 5.267 -2.216 -2.643 1.00 97.00 89 ALA A CA 1
ATOM 632 C C . ALA A 1 89 ? 6.050 -3.017 -3.697 1.00 97.00 89 ALA A C 1
ATOM 634 O O . ALA A 1 89 ? 6.473 -2.439 -4.705 1.00 97.00 89 ALA A O 1
ATOM 635 N N . TYR A 1 90 ? 6.268 -4.310 -3.448 1.00 95.69 90 TYR A N 1
ATOM 636 C CA . TYR A 1 90 ? 7.043 -5.208 -4.297 1.00 95.69 90 TYR A CA 1
ATOM 637 C C . TYR A 1 90 ? 6.184 -6.403 -4.686 1.00 95.69 90 TYR A C 1
ATOM 639 O O . TYR A 1 90 ? 5.699 -7.132 -3.821 1.00 95.69 90 TYR A O 1
ATOM 647 N N . VAL A 1 91 ? 6.010 -6.580 -5.989 1.00 97.38 91 VAL A N 1
ATOM 648 C CA . VAL A 1 91 ? 5.232 -7.658 -6.602 1.00 97.38 91 VAL A CA 1
ATOM 649 C C . VAL A 1 91 ? 6.040 -8.246 -7.765 1.00 97.38 91 VAL A C 1
ATOM 651 O O . VAL A 1 91 ? 7.076 -7.680 -8.128 1.00 97.38 91 VAL A O 1
ATOM 654 N N . PRO A 1 92 ? 5.637 -9.381 -8.348 1.00 97.81 92 PRO A N 1
ATOM 655 C CA . PRO A 1 92 ? 6.253 -9.869 -9.574 1.00 97.81 92 PRO A CA 1
ATOM 656 C C . PRO A 1 92 ? 5.993 -8.913 -10.750 1.00 97.81 92 PRO A C 1
ATOM 658 O O . PRO A 1 92 ? 4.865 -8.769 -11.210 1.00 97.81 92 PRO A O 1
ATOM 661 N N . GLU A 1 93 ? 7.054 -8.288 -11.265 1.00 97.62 93 GLU A N 1
ATOM 662 C CA . GLU A 1 93 ? 7.001 -7.331 -12.392 1.00 97.62 93 GLU A CA 1
ATOM 663 C C . GLU A 1 93 ? 7.575 -7.920 -13.704 1.00 97.62 93 GLU A C 1
ATOM 665 O O . GLU A 1 93 ? 7.761 -7.235 -14.718 1.00 97.62 93 GLU A O 1
ATOM 670 N N . GLY A 1 94 ? 7.897 -9.217 -13.684 1.00 96.75 94 GLY A N 1
ATOM 671 C CA . GLY A 1 94 ? 8.543 -9.965 -14.764 1.00 96.75 94 GLY A CA 1
ATOM 672 C C . GLY A 1 94 ? 9.878 -10.592 -14.354 1.00 96.75 94 GLY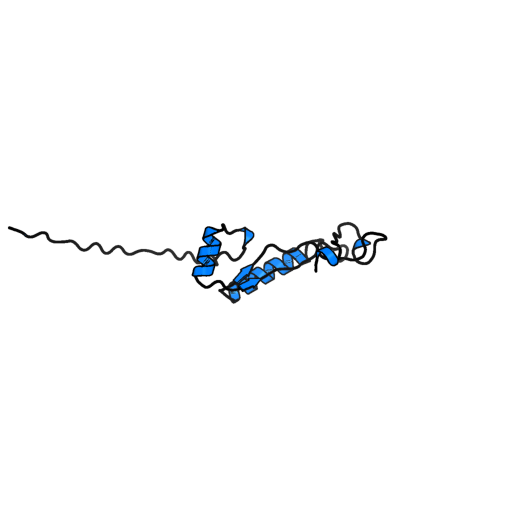 A C 1
ATOM 673 O O . GLY A 1 94 ? 10.370 -10.387 -13.241 1.00 96.75 94 GLY A O 1
ATOM 674 N N . ALA A 1 95 ? 10.463 -11.380 -15.266 1.00 96.19 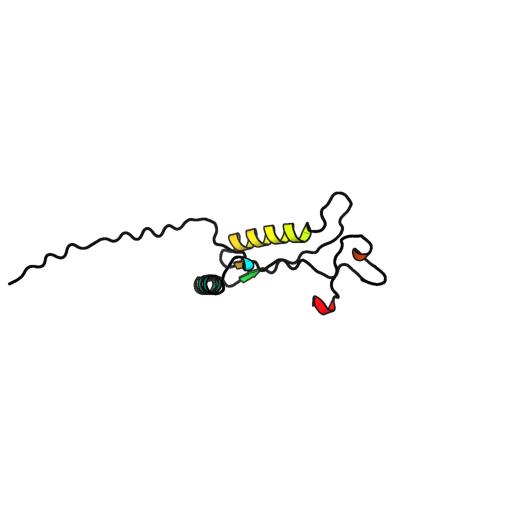95 ALA A N 1
ATOM 675 C CA . ALA A 1 95 ? 11.739 -12.054 -15.031 1.00 96.19 95 ALA A CA 1
ATOM 676 C C . ALA A 1 95 ? 12.857 -11.035 -14.775 1.00 96.19 95 ALA A C 1
ATOM 678 O O . ALA A 1 95 ? 12.972 -10.043 -15.496 1.00 96.19 95 ALA A O 1
ATOM 679 N N . ILE A 1 96 ? 13.673 -11.295 -13.752 1.00 94.38 96 ILE A N 1
ATOM 680 C CA . ILE A 1 96 ? 14.803 -10.438 -13.373 1.00 94.38 96 ILE A CA 1
ATOM 681 C C . ILE A 1 96 ? 15.990 -10.672 -14.318 1.00 94.38 96 ILE A C 1
ATOM 683 O O . ILE A 1 96 ? 16.608 -9.707 -14.759 1.00 94.38 96 ILE A O 1
ATOM 687 N N . ASP A 1 97 ? 16.278 -11.933 -14.660 1.00 94.94 97 ASP A N 1
ATOM 688 C CA . ASP A 1 97 ? 17.370 -12.312 -15.561 1.00 94.94 97 ASP A CA 1
ATOM 689 C C . ASP A 1 97 ? 16.977 -13.491 -16.487 1.00 94.94 97 ASP A C 1
ATOM 691 O O . ASP A 1 97 ? 16.569 -14.541 -15.983 1.00 94.94 97 ASP A O 1
ATOM 695 N N . PRO A 1 98 ? 17.075 -13.340 -17.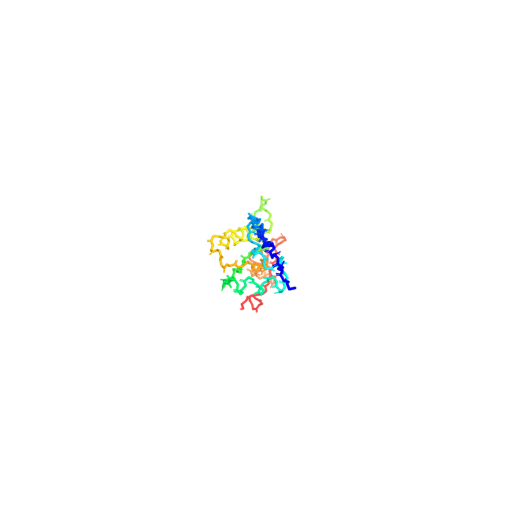825 1.00 95.81 98 PRO A N 1
ATOM 696 C CA . PRO A 1 98 ? 17.193 -12.057 -18.516 1.00 95.81 98 PRO A CA 1
ATOM 697 C C . PRO A 1 98 ? 15.941 -11.189 -18.264 1.00 95.81 98 PRO A C 1
ATOM 699 O O . PRO A 1 98 ? 14.838 -11.734 -18.156 1.00 95.81 98 PRO A O 1
ATOM 702 N N . PRO A 1 99 ? 16.066 -9.848 -18.215 1.00 97.00 99 PRO A N 1
ATOM 703 C CA . PRO A 1 99 ? 14.934 -8.975 -17.923 1.00 97.00 99 PRO A CA 1
ATOM 704 C C . PRO A 1 99 ? 13.746 -9.152 -18.884 1.00 97.00 99 PRO A C 1
ATOM 706 O O . PRO A 1 99 ? 13.881 -9.029 -20.108 1.00 97.00 99 PRO A O 1
ATOM 709 N N . ALA A 1 100 ? 12.553 -9.371 -18.329 1.00 97.38 100 ALA A N 1
ATOM 710 C CA . ALA A 1 100 ? 11.290 -9.453 -19.065 1.00 97.38 100 ALA A CA 1
ATOM 711 C C . ALA A 1 100 ? 10.188 -8.619 -18.394 1.00 97.38 100 ALA A C 1
ATOM 713 O O . ALA A 1 100 ? 10.322 -8.212 -17.249 1.00 97.38 100 ALA A O 1
ATOM 714 N N . GLY A 1 101 ? 9.084 -8.349 -19.100 1.00 96.38 101 GLY A N 1
ATOM 715 C CA . GLY A 1 101 ? 8.027 -7.484 -18.560 1.00 96.38 101 GLY A CA 1
ATOM 716 C C . GLY A 1 101 ? 8.563 -6.108 -18.152 1.00 96.38 101 GLY A C 1
ATOM 717 O O . GLY A 1 101 ? 9.476 -5.587 -18.802 1.00 96.38 101 GLY A O 1
ATOM 718 N N . HIS A 1 102 ? 8.025 -5.548 -17.066 1.00 97.56 102 HIS A N 1
ATOM 719 C CA . HIS A 1 102 ? 8.384 -4.223 -16.556 1.00 97.56 102 HIS A CA 1
ATOM 720 C C . HIS A 1 102 ? 9.843 -4.148 -16.063 1.00 97.56 102 HIS A C 1
ATOM 722 O O . HIS A 1 102 ? 10.415 -3.054 -16.026 1.00 97.56 102 HIS A O 1
ATOM 728 N N . MET A 1 103 ? 10.493 -5.290 -15.797 1.00 97.94 103 MET A N 1
ATOM 729 C CA . MET A 1 103 ? 11.923 -5.360 -15.451 1.00 97.94 103 MET A CA 1
ATOM 730 C C . MET A 1 103 ? 12.864 -4.920 -16.582 1.00 97.94 103 MET A C 1
ATOM 732 O O . MET A 1 103 ? 14.045 -4.685 -16.337 1.00 97.94 103 MET A O 1
ATOM 736 N N . ARG A 1 104 ? 12.371 -4.747 -17.818 1.00 97.88 104 ARG A N 1
ATOM 737 C CA . ARG A 1 104 ? 13.160 -4.159 -18.921 1.00 97.88 104 ARG A CA 1
ATOM 738 C C . ARG A 1 104 ? 13.427 -2.658 -18.751 1.00 97.88 104 ARG A C 1
ATOM 740 O O . ARG A 1 104 ? 14.225 -2.106 -19.507 1.00 97.88 104 ARG A O 1
ATOM 747 N N . TRP A 1 105 ? 12.754 -1.989 -17.815 1.00 98.00 105 TRP A N 1
ATOM 748 C CA . TRP A 1 105 ? 12.841 -0.542 -17.625 1.00 98.00 105 TRP A CA 1
ATOM 749 C C . TRP A 1 105 ? 13.435 -0.185 -16.263 1.00 98.00 105 TRP A C 1
ATOM 751 O O . TRP A 1 105 ? 13.123 -0.793 -15.241 1.00 98.00 105 TRP A O 1
ATOM 761 N N . ALA A 1 106 ? 14.292 0.838 -16.255 1.00 97.00 106 ALA A N 1
ATOM 762 C CA . ALA A 1 106 ? 14.971 1.293 -15.050 1.00 97.00 106 ALA A CA 1
ATOM 763 C C . ALA A 1 106 ? 13.974 1.780 -13.986 1.00 97.00 106 ALA A C 1
ATOM 765 O O . ALA A 1 106 ? 13.043 2.529 -14.285 1.00 97.00 106 ALA A O 1
ATOM 766 N N . GLY A 1 107 ? 14.218 1.384 -12.737 1.00 96.44 107 GLY A N 1
ATOM 767 C CA . GLY A 1 107 ? 13.406 1.767 -11.584 1.00 96.44 107 GLY A CA 1
ATOM 768 C C . GLY A 1 107 ? 12.274 0.798 -11.237 1.00 96.44 107 GLY A C 1
ATOM 769 O O . GLY A 1 107 ? 11.717 0.924 -10.150 1.00 96.44 107 GLY A O 1
ATOM 770 N N . THR A 1 108 ? 11.963 -0.180 -12.095 1.00 98.12 108 THR A N 1
ATOM 771 C CA . THR A 1 108 ? 11.072 -1.285 -11.717 1.00 98.12 108 THR A CA 1
ATOM 772 C C . THR A 1 108 ? 11.750 -2.186 -10.678 1.00 98.12 108 THR A C 1
ATOM 774 O O . THR A 1 108 ? 12.925 -2.528 -10.835 1.00 98.12 108 THR A O 1
ATOM 777 N N . LEU A 1 109 ? 11.019 -2.580 -9.632 1.00 97.62 109 LEU A N 1
ATOM 778 C CA . LEU A 1 109 ? 11.475 -3.510 -8.595 1.00 97.62 109 LEU A CA 1
ATOM 779 C C . LEU A 1 109 ? 10.555 -4.732 -8.554 1.00 97.62 109 LEU A C 1
ATOM 781 O O . LEU A 1 109 ? 9.359 -4.586 -8.327 1.00 97.62 109 LEU A O 1
ATOM 785 N N . SER A 1 110 ? 11.130 -5.923 -8.726 1.00 97.25 110 SER A N 1
ATOM 786 C CA . SER A 1 110 ? 10.403 -7.197 -8.747 1.00 97.25 110 SER A CA 1
ATOM 787 C C . SER A 1 110 ? 10.848 -8.112 -7.612 1.00 97.25 110 SER A C 1
ATOM 789 O O . SER A 1 110 ? 12.027 -8.128 -7.244 1.00 97.25 110 SER A O 1
ATOM 791 N N . VAL A 1 111 ? 9.914 -8.912 -7.102 1.00 96.94 111 VAL A N 1
ATOM 792 C CA . VAL A 1 111 ? 10.198 -10.097 -6.279 1.00 96.94 111 VAL A CA 1
ATOM 793 C C . VAL A 1 111 ? 9.843 -11.368 -7.059 1.00 96.94 111 VAL A C 1
ATOM 795 O O . VAL A 1 111 ? 8.967 -11.323 -7.923 1.00 96.94 111 VAL A O 1
ATOM 798 N N . PRO A 1 112 ? 10.497 -12.514 -6.787 1.00 95.00 112 PRO A N 1
ATOM 799 C CA . PRO A 1 112 ? 10.084 -13.790 -7.368 1.00 95.00 112 PRO A CA 1
ATOM 800 C C . PRO A 1 112 ? 8.635 -14.139 -7.001 1.00 95.00 112 PRO A C 1
ATOM 802 O O . PRO A 1 112 ? 8.217 -13.875 -5.878 1.00 95.00 112 PRO A O 1
ATOM 805 N N . GLU A 1 113 ? 7.909 -14.811 -7.899 1.00 93.69 113 GLU A N 1
ATOM 806 C CA . GLU A 1 113 ? 6.531 -15.279 -7.646 1.00 93.69 113 GLU A CA 1
ATOM 807 C C . GLU A 1 113 ? 6.438 -16.115 -6.364 1.00 93.69 113 GLU A C 1
ATOM 809 O O . GLU A 1 113 ? 5.611 -15.837 -5.510 1.00 93.69 113 GLU A O 1
ATOM 814 N N . ALA A 1 114 ? 7.381 -17.038 -6.151 1.00 94.81 114 ALA A N 1
ATOM 815 C CA . ALA A 1 114 ? 7.428 -17.873 -4.948 1.00 94.81 114 ALA A CA 1
ATOM 816 C C . ALA A 1 114 ? 7.685 -17.103 -3.636 1.00 94.81 114 ALA A C 1
ATOM 818 O O . ALA A 1 114 ? 7.535 -17.673 -2.562 1.00 94.81 114 ALA A O 1
ATOM 819 N N . ALA A 1 115 ? 8.147 -15.850 -3.702 1.00 94.12 115 ALA A N 1
ATOM 820 C CA . ALA A 1 115 ? 8.259 -14.986 -2.527 1.00 94.12 115 ALA A CA 1
ATOM 821 C C . ALA A 1 115 ? 6.994 -14.137 -2.307 1.00 94.12 115 ALA A C 1
ATOM 823 O O . ALA A 1 115 ? 6.859 -13.523 -1.250 1.00 94.12 115 ALA A O 1
ATOM 824 N N . PHE A 1 116 ? 6.122 -14.054 -3.314 1.00 94.56 116 PHE A N 1
ATOM 825 C CA . PHE A 1 116 ? 4.892 -13.273 -3.292 1.00 94.56 116 PHE A CA 1
ATOM 826 C C . PHE A 1 116 ? 3.651 -14.122 -2.967 1.00 94.56 116 PHE A C 1
ATOM 828 O O . PHE A 1 116 ? 2.758 -13.621 -2.286 1.00 94.56 116 PHE A O 1
ATOM 835 N N . GLU A 1 117 ? 3.599 -15.369 -3.447 1.00 90.75 117 GLU A N 1
ATOM 836 C CA . GLU A 1 117 ? 2.547 -16.366 -3.159 1.00 90.75 117 GLU A CA 1
ATOM 837 C C . GLU A 1 117 ? 2.693 -17.019 -1.776 1.00 90.75 117 GLU A C 1
ATOM 839 O O . GLU A 1 117 ? 1.645 -17.214 -1.115 1.00 90.75 117 GLU A O 1
#

Secondary structure (DSSP, 8-state):
-------------------S----BGGGS-HHHHHHHHHTT--EEE--B--B----TTS-TTHHHHHHHHHHHHHHHHHSSEEEPPPB--B--S-TTTT-GGGGSTT-BB--HHHH-